Protein AF-A0A9P5ZHJ3-F1 (afdb_monomer)

Foldseek 3Di:
DVVVVLVVVLVVLCVVLVQCVPPVGVVVQDAASSADDDPQAQDPPPPDDVCLVVDPPVCVVSNDGDDDDPPPPPDDPVDDDDCVVPPDPCQRRHDDHHPVVVVVVVVVDDDDPPPPPPPPD

Organism: Pleurotus eryngii (NCBI:txid5323)

Radius of gyration: 19.98 Å; Cα contacts (8 Å, |Δi|>4): 67; chains: 1; bounding box: 56×36×51 Å

Structure (mmCIF, N/CA/C/O backbone):
data_AF-A0A9P5ZHJ3-F1
#
_entry.id   AF-A0A9P5ZHJ3-F1
#
loop_
_atom_site.group_PDB
_atom_site.id
_atom_site.type_symbol
_atom_site.label_atom_id
_atom_site.label_alt_id
_atom_site.label_comp_id
_atom_site.label_asym_id
_atom_site.label_entity_id
_atom_site.label_seq_id
_atom_site.pdbx_PDB_ins_code
_atom_site.Cartn_x
_atom_site.Cartn_y
_atom_site.Cartn_z
_atom_site.occupancy
_atom_site.B_iso_or_equiv
_atom_site.auth_seq_id
_atom_site.auth_comp_id
_atom_site.auth_asym_id
_atom_site.auth_atom_id
_atom_site.pdbx_PDB_model_num
ATOM 1 N N . PHE A 1 1 ? 5.506 14.980 -22.469 1.00 76.56 1 PHE A N 1
ATOM 2 C CA . PHE A 1 1 ? 4.820 15.486 -21.257 1.00 76.56 1 PHE A CA 1
ATOM 3 C C . PHE A 1 1 ? 4.375 14.359 -20.317 1.00 76.56 1 PHE A C 1
ATOM 5 O O . PHE A 1 1 ? 4.885 14.292 -19.207 1.00 76.56 1 PHE A O 1
ATOM 12 N N . MET A 1 2 ? 3.506 13.430 -20.746 1.00 81.62 2 MET A N 1
ATOM 13 C CA . MET A 1 2 ? 2.956 12.379 -19.862 1.00 81.62 2 MET A CA 1
ATOM 14 C C . MET A 1 2 ? 4.004 11.431 -19.252 1.00 81.62 2 MET A C 1
ATOM 16 O O . MET A 1 2 ? 3.923 11.145 -18.060 1.00 81.62 2 MET A O 1
ATOM 20 N N . ARG A 1 3 ? 5.023 11.010 -20.021 1.00 83.31 3 ARG A N 1
ATOM 21 C CA . ARG A 1 3 ? 6.121 10.164 -19.509 1.00 83.31 3 ARG A CA 1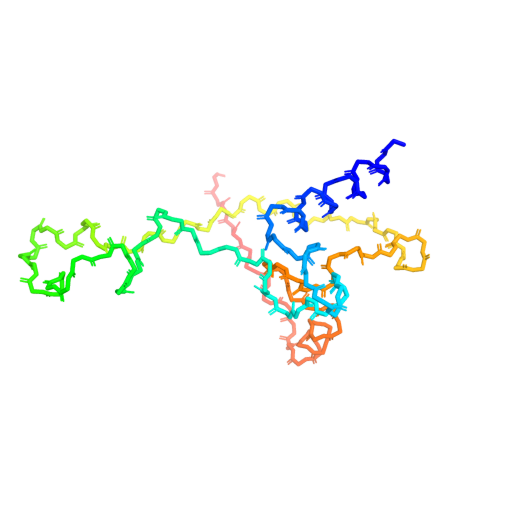
ATOM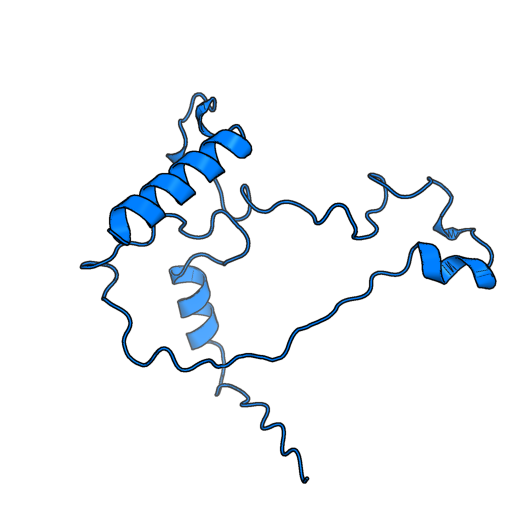 22 C C . ARG A 1 3 ? 6.909 10.845 -18.381 1.00 83.31 3 ARG A C 1
ATOM 24 O O . ARG A 1 3 ? 7.062 10.261 -17.318 1.00 83.31 3 ARG A O 1
ATOM 31 N N . MET A 1 4 ? 7.285 12.114 -18.558 1.00 89.94 4 MET A N 1
ATOM 32 C CA . MET A 1 4 ? 7.971 12.895 -17.515 1.00 89.94 4 MET A CA 1
ATOM 33 C C . MET A 1 4 ? 7.127 13.010 -16.239 1.00 89.94 4 MET A C 1
ATOM 35 O O . MET A 1 4 ? 7.639 12.844 -15.139 1.00 89.94 4 MET A O 1
ATOM 39 N N . MET A 1 5 ? 5.815 13.237 -16.369 1.00 90.12 5 MET A N 1
ATOM 40 C CA . MET A 1 5 ? 4.910 13.274 -15.213 1.00 90.12 5 MET A CA 1
ATOM 41 C C . MET A 1 5 ? 4.830 11.921 -14.494 1.00 90.12 5 MET A C 1
ATOM 43 O O . MET A 1 5 ? 4.715 11.881 -13.269 1.00 90.12 5 MET A O 1
ATOM 47 N N . TRP A 1 6 ? 4.873 10.809 -15.229 1.00 87.31 6 TRP A N 1
ATOM 48 C CA . TRP A 1 6 ? 4.884 9.464 -14.648 1.00 87.31 6 TRP A CA 1
ATOM 49 C C . TRP A 1 6 ? 6.177 9.166 -13.895 1.00 87.31 6 TRP A C 1
ATOM 51 O O . TRP A 1 6 ? 6.110 8.707 -12.752 1.00 87.31 6 TRP A O 1
ATOM 61 N N . GLU A 1 7 ? 7.324 9.469 -14.498 1.00 91.25 7 GLU A N 1
ATOM 62 C CA . GLU A 1 7 ? 8.641 9.347 -13.868 1.00 91.25 7 GLU A CA 1
ATOM 63 C C . GLU A 1 7 ? 8.733 10.229 -12.619 1.00 91.25 7 GLU A C 1
ATOM 65 O O . GLU A 1 7 ? 9.072 9.743 -11.542 1.00 91.25 7 GLU A O 1
ATOM 70 N N . TRP A 1 8 ? 8.308 11.492 -12.708 1.00 93.25 8 TRP A N 1
ATOM 71 C CA . TRP A 1 8 ? 8.278 12.404 -11.565 1.00 93.25 8 TRP A CA 1
ATOM 72 C C . TRP A 1 8 ? 7.389 11.881 -10.430 1.00 93.25 8 TRP A C 1
ATOM 74 O O . TRP A 1 8 ? 7.825 11.814 -9.280 1.00 93.25 8 TRP A O 1
ATOM 84 N N . ARG A 1 9 ? 6.164 11.422 -10.737 1.00 91.56 9 ARG A N 1
ATOM 85 C CA . ARG A 1 9 ? 5.273 10.810 -9.734 1.00 91.56 9 ARG A CA 1
ATOM 86 C C . ARG A 1 9 ? 5.914 9.578 -9.104 1.00 91.56 9 ARG A C 1
ATOM 88 O O . ARG A 1 9 ? 5.729 9.345 -7.911 1.00 91.56 9 ARG A O 1
ATOM 95 N N . HIS A 1 10 ? 6.599 8.752 -9.895 1.00 90.81 10 HIS A N 1
ATOM 96 C CA . HIS A 1 10 ? 7.316 7.567 -9.426 1.00 90.81 10 HIS A CA 1
ATOM 97 C C . HIS A 1 10 ? 8.429 7.923 -8.436 1.00 90.81 10 HIS A C 1
ATOM 99 O O . HIS A 1 10 ? 8.416 7.402 -7.320 1.00 90.81 10 HIS A O 1
ATOM 105 N N . LEU A 1 11 ? 9.299 8.869 -8.793 1.00 92.62 11 LEU A N 1
ATOM 106 C CA . LEU A 1 11 ? 10.368 9.361 -7.922 1.00 92.62 11 LEU A CA 1
ATOM 107 C C . LEU A 1 11 ? 9.820 9.976 -6.631 1.00 92.62 11 LEU A C 1
ATOM 109 O O . LEU A 1 11 ? 10.300 9.662 -5.544 1.00 92.62 11 LEU A O 1
ATOM 113 N N . HIS A 1 12 ? 8.766 10.791 -6.726 1.00 92.81 12 HIS A N 1
ATOM 114 C CA . HIS A 1 12 ? 8.105 11.357 -5.549 1.00 92.81 12 HIS A CA 1
ATOM 115 C C . HIS A 1 12 ? 7.576 10.281 -4.608 1.00 92.81 12 HIS A C 1
ATOM 117 O O . HIS A 1 12 ? 7.700 10.401 -3.394 1.00 92.81 12 HIS A O 1
ATOM 123 N N . PHE A 1 13 ? 7.014 9.211 -5.157 1.00 89.94 13 PHE A N 1
ATOM 124 C CA . PHE A 1 13 ? 6.484 8.134 -4.342 1.00 89.94 13 PHE A CA 1
ATOM 125 C C . PHE A 1 13 ? 7.589 7.356 -3.623 1.00 89.94 13 PHE A C 1
ATOM 127 O O . PHE A 1 13 ? 7.465 7.092 -2.430 1.00 89.94 13 PHE A O 1
ATOM 134 N N . LEU A 1 14 ? 8.692 7.057 -4.319 1.00 92.38 14 LEU A N 1
ATOM 135 C CA . LEU A 1 14 ? 9.878 6.452 -3.708 1.00 92.38 14 LEU A CA 1
ATOM 136 C C . LEU A 1 14 ? 10.442 7.331 -2.590 1.00 92.38 14 LEU A C 1
ATOM 138 O O . LEU A 1 14 ? 10.695 6.833 -1.493 1.00 92.38 14 LEU A O 1
ATOM 142 N N . LYS A 1 15 ? 10.540 8.644 -2.824 1.00 92.81 15 LYS A N 1
ATOM 143 C CA . LYS A 1 15 ? 10.960 9.616 -1.810 1.00 92.81 15 LYS A CA 1
ATOM 144 C C . 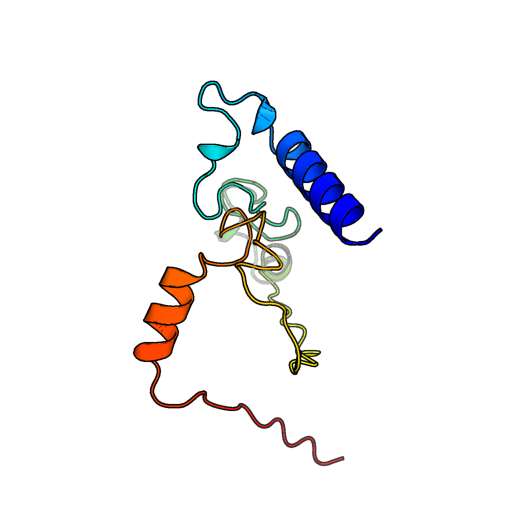LYS A 1 15 ? 10.040 9.603 -0.584 1.00 92.81 15 LYS A C 1
ATOM 146 O O . LYS A 1 15 ? 10.533 9.476 0.530 1.00 92.81 15 LYS A O 1
ATOM 151 N N . CYS A 1 16 ? 8.722 9.698 -0.772 1.00 91.31 16 CYS A N 1
ATOM 152 C CA . CYS A 1 16 ? 7.753 9.705 0.332 1.00 91.31 16 CYS A CA 1
ATOM 153 C C . CYS A 1 16 ? 7.756 8.400 1.139 1.00 91.31 16 CYS A C 1
ATOM 155 O O . CYS A 1 16 ? 7.524 8.427 2.340 1.00 91.31 16 CYS A O 1
ATOM 157 N N . SER A 1 17 ? 8.037 7.269 0.493 1.00 90.06 17 SER A N 1
ATOM 158 C CA . SER A 1 17 ? 8.150 5.963 1.155 1.00 90.06 17 SER A CA 1
ATOM 159 C C . SER A 1 17 ? 9.505 5.689 1.820 1.00 90.06 17 SER A C 1
ATOM 161 O O . SER A 1 17 ? 9.695 4.614 2.378 1.00 90.06 17 SER A O 1
ATOM 163 N N . GLY A 1 18 ? 10.473 6.607 1.71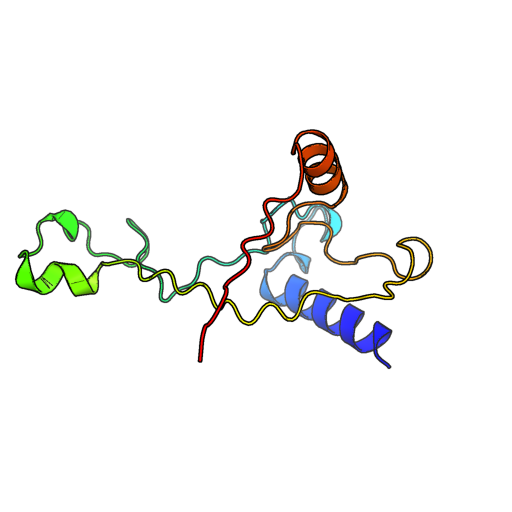4 1.00 91.38 18 GLY A N 1
ATOM 164 C CA . GLY A 1 18 ? 11.829 6.420 2.241 1.00 91.38 18 GLY A CA 1
ATOM 165 C C . GLY A 1 18 ? 12.700 5.428 1.459 1.00 91.38 18 GLY A C 1
ATOM 166 O O . GLY A 1 18 ? 13.855 5.226 1.818 1.00 91.38 18 GLY A O 1
ATOM 167 N N . ARG A 1 19 ? 12.208 4.853 0.354 1.00 91.44 19 ARG A N 1
ATOM 168 C CA . ARG A 1 19 ? 12.924 3.823 -0.425 1.00 91.44 19 ARG A CA 1
ATOM 169 C C . ARG A 1 19 ? 14.174 4.304 -1.138 1.00 91.44 19 ARG A C 1
ATOM 171 O O . ARG A 1 19 ? 15.001 3.497 -1.532 1.00 91.44 19 ARG A O 1
ATOM 178 N N . MET A 1 20 ? 14.330 5.613 -1.296 1.00 88.00 20 MET A N 1
ATOM 179 C CA . MET A 1 20 ? 15.546 6.179 -1.876 1.00 88.00 20 MET A CA 1
ATOM 180 C C . MET A 1 20 ? 16.749 6.118 -0.919 1.00 88.00 20 MET A C 1
ATOM 182 O O . MET A 1 20 ? 17.874 6.277 -1.374 1.00 88.00 20 MET A O 1
ATOM 186 N N . ASN A 1 21 ? 16.510 5.864 0.374 1.00 90.62 21 ASN A N 1
ATOM 187 C CA . ASN A 1 21 ? 17.545 5.717 1.401 1.00 90.62 21 ASN A CA 1
ATOM 188 C C . ASN A 1 21 ? 17.866 4.245 1.717 1.00 90.62 21 ASN A C 1
ATOM 190 O O . ASN A 1 21 ? 18.648 3.978 2.626 1.00 90.62 21 ASN A O 1
ATOM 194 N N . ASP A 1 22 ? 17.232 3.299 1.022 1.00 90.56 22 ASP A N 1
ATOM 195 C CA . ASP A 1 22 ? 17.527 1.875 1.167 1.00 90.56 22 ASP A CA 1
ATOM 196 C C . ASP A 1 22 ? 18.951 1.599 0.639 1.00 90.56 22 ASP A C 1
ATOM 198 O O . ASP A 1 22 ? 19.235 1.977 -0.503 1.00 90.56 22 ASP A O 1
ATOM 202 N N . PRO A 1 23 ? 19.854 0.976 1.425 1.00 93.06 23 PRO A N 1
ATOM 203 C CA . PRO A 1 23 ? 21.202 0.622 0.970 1.00 93.06 23 PRO A CA 1
ATOM 204 C C . PRO A 1 23 ? 21.220 -0.254 -0.290 1.00 93.06 23 PRO A C 1
ATOM 206 O O . PRO A 1 23 ? 22.120 -0.112 -1.115 1.00 93.06 23 PRO A O 1
ATOM 209 N N . GLU A 1 24 ? 20.203 -1.101 -0.476 1.00 92.62 24 GLU A N 1
ATOM 210 C CA . GLU A 1 24 ? 20.036 -1.958 -1.660 1.00 92.62 24 GLU A CA 1
ATOM 211 C C . GLU A 1 24 ? 19.399 -1.203 -2.848 1.00 92.62 24 GLU A C 1
ATOM 213 O O . GLU A 1 24 ? 19.199 -1.743 -3.942 1.00 92.62 24 GLU A O 1
ATOM 218 N N . GLY A 1 25 ? 19.081 0.077 -2.645 1.00 90.44 25 GLY A N 1
ATOM 219 C CA . GLY A 1 25 ? 18.490 0.975 -3.623 1.00 90.44 25 GLY A CA 1
ATOM 220 C C . GLY A 1 25 ? 16.992 0.743 -3.851 1.00 90.44 25 GLY A C 1
ATOM 221 O O . GLY A 1 25 ? 16.409 -0.245 -3.419 1.00 90.44 25 GLY A O 1
ATOM 222 N N . PRO A 1 26 ? 16.321 1.627 -4.610 1.00 88.00 26 PRO A N 1
ATOM 223 C CA . PRO A 1 26 ? 14.871 1.557 -4.808 1.00 88.00 26 PRO A CA 1
ATOM 224 C C . PRO A 1 26 ? 14.407 0.291 -5.548 1.00 88.00 26 PRO A C 1
ATOM 226 O O . PRO A 1 26 ? 13.229 -0.059 -5.480 1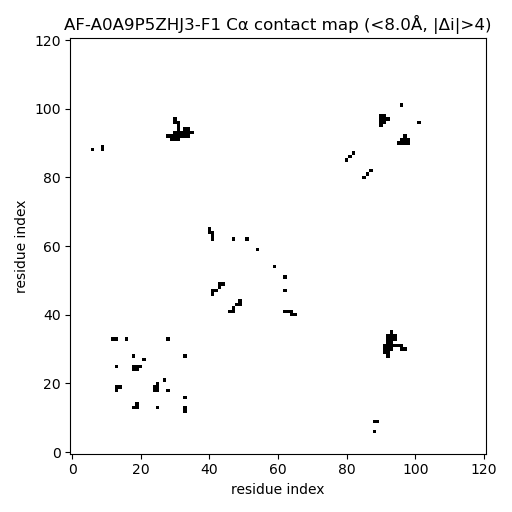.00 88.00 26 PRO A O 1
ATOM 229 N N . ALA A 1 27 ? 15.308 -0.399 -6.254 1.00 88.00 27 ALA A N 1
ATOM 230 C CA . ALA A 1 27 ? 15.011 -1.644 -6.959 1.00 88.00 27 ALA A CA 1
ATOM 231 C C . ALA A 1 27 ? 14.757 -2.833 -6.013 1.00 88.00 27 ALA A C 1
ATOM 233 O O . ALA A 1 27 ? 14.095 -3.784 -6.433 1.00 88.00 27 ALA A O 1
ATOM 234 N N . SER A 1 28 ? 15.218 -2.760 -4.757 1.00 91.00 28 SER A N 1
ATOM 235 C CA . SER A 1 28 ? 14.944 -3.758 -3.712 1.00 91.00 28 SER A CA 1
ATOM 236 C C . SER A 1 28 ? 13.466 -3.802 -3.308 1.00 91.00 28 SER A C 1
ATOM 238 O O . SER A 1 28 ? 13.011 -4.790 -2.735 1.00 91.00 28 SER A O 1
ATOM 240 N N . THR A 1 29 ? 12.703 -2.749 -3.633 1.00 91.19 29 THR A N 1
ATOM 241 C CA . THR A 1 29 ? 11.297 -2.601 -3.253 1.00 91.19 29 THR A CA 1
ATOM 242 C C . THR A 1 29 ? 10.471 -3.818 -3.679 1.00 91.19 29 THR A C 1
ATOM 244 O O . THR A 1 29 ? 10.269 -4.106 -4.869 1.00 91.19 29 THR A O 1
ATOM 247 N N . GLY A 1 30 ? 9.957 -4.519 -2.675 1.00 89.81 30 GLY A N 1
ATOM 248 C CA . GLY A 1 30 ? 9.156 -5.721 -2.808 1.00 89.81 30 GLY A CA 1
ATOM 249 C C . GLY A 1 30 ? 7.720 -5.469 -3.264 1.00 89.81 30 GLY A C 1
ATOM 250 O O . GLY A 1 30 ? 7.292 -4.361 -3.602 1.00 89.81 30 GLY A O 1
ATOM 251 N N . GLN A 1 31 ? 6.943 -6.551 -3.314 1.00 90.88 31 GLN A N 1
ATOM 252 C CA . GLN A 1 31 ? 5.534 -6.478 -3.690 1.00 90.88 31 GLN A CA 1
ATOM 253 C C . GLN A 1 31 ? 4.710 -5.865 -2.549 1.00 90.88 31 GLN A C 1
ATOM 255 O O . GLN A 1 31 ? 4.774 -6.349 -1.426 1.00 90.88 31 GLN A O 1
ATOM 260 N N . GLY A 1 32 ? 3.910 -4.838 -2.845 1.00 90.38 32 GLY A N 1
ATOM 261 C CA . GLY A 1 32 ? 3.038 -4.177 -1.863 1.00 90.38 32 GLY A CA 1
ATOM 262 C C . GLY A 1 32 ? 3.759 -3.305 -0.828 1.00 90.38 32 GLY A C 1
ATOM 263 O O . GLY A 1 32 ? 3.109 -2.672 -0.006 1.00 90.38 32 GLY A O 1
ATOM 264 N N . GLU A 1 33 ? 5.084 -3.210 -0.879 1.00 91.00 33 GLU A N 1
ATOM 265 C CA . GLU A 1 33 ? 5.901 -2.460 0.081 1.00 91.00 33 GLU A CA 1
ATOM 266 C C . GLU A 1 33 ? 5.730 -0.936 0.019 1.00 91.00 33 GLU A C 1
ATOM 268 O O . GLU A 1 33 ? 6.084 -0.213 0.947 1.00 91.00 33 GLU A O 1
ATOM 273 N N . LEU A 1 34 ? 5.176 -0.455 -1.088 1.00 91.06 34 LEU A N 1
ATOM 274 C CA . LEU A 1 34 ? 4.778 0.924 -1.335 1.00 91.06 34 LEU A CA 1
ATOM 275 C C . LEU A 1 34 ? 3.274 1.140 -1.110 1.00 91.06 34 LEU A C 1
ATOM 277 O O . LEU A 1 34 ? 2.760 2.219 -1.403 1.00 91.06 34 LEU A O 1
ATOM 281 N N . ALA A 1 35 ? 2.523 0.132 -0.666 1.00 90.81 35 ALA A N 1
ATOM 282 C CA . ALA A 1 35 ? 1.129 0.313 -0.281 1.00 90.81 35 ALA A CA 1
ATOM 283 C C . ALA A 1 35 ? 1.076 0.856 1.151 1.00 90.81 35 ALA A C 1
ATOM 285 O O . ALA A 1 35 ? 1.644 0.265 2.067 1.00 90.81 35 ALA A O 1
ATOM 286 N N . PHE A 1 36 ? 0.387 1.979 1.352 1.00 86.25 36 PHE A N 1
ATOM 287 C CA . PHE A 1 36 ? 0.123 2.469 2.699 1.00 86.25 36 PHE A CA 1
ATOM 288 C C . PHE A 1 36 ? -1.197 1.885 3.196 1.00 86.25 36 PHE A C 1
ATOM 290 O O . PHE A 1 36 ? -2.161 1.735 2.442 1.00 86.25 36 PHE A O 1
ATOM 297 N N . LYS A 1 37 ? -1.255 1.562 4.487 1.00 87.12 37 LYS A N 1
ATOM 298 C CA . LYS A 1 37 ? -2.529 1.263 5.138 1.00 87.12 37 LYS A CA 1
ATOM 299 C C . LYS A 1 37 ? -3.307 2.567 5.267 1.00 87.12 37 LYS A C 1
ATOM 301 O O . LYS A 1 37 ? -2.757 3.564 5.725 1.00 87.12 37 LYS A O 1
ATOM 306 N N . CYS A 1 38 ? -4.567 2.572 4.843 1.00 88.12 38 CYS A N 1
ATOM 307 C CA . CYS A 1 38 ? -5.411 3.757 4.955 1.00 88.12 38 CYS A CA 1
ATOM 308 C C . CYS A 1 38 ? -5.507 4.185 6.432 1.00 88.12 38 CYS A C 1
ATOM 310 O O . CYS A 1 38 ? -5.975 3.379 7.236 1.00 88.12 38 CYS A O 1
ATOM 312 N N . PRO A 1 39 ? -5.100 5.412 6.804 1.00 88.44 39 PRO A N 1
ATOM 313 C CA . PRO A 1 39 ? -5.090 5.845 8.204 1.00 88.44 39 PRO A CA 1
ATOM 314 C C . PRO A 1 39 ? -6.499 6.002 8.792 1.00 88.44 39 PRO A C 1
ATOM 316 O O . PRO A 1 39 ? -6.662 5.943 10.005 1.00 88.44 39 PRO A O 1
ATOM 319 N N . ALA A 1 40 ? -7.509 6.183 7.935 1.00 88.12 40 ALA A N 1
ATOM 320 C CA . ALA A 1 40 ? -8.909 6.274 8.336 1.00 88.12 40 ALA A CA 1
ATOM 321 C C . ALA A 1 40 ? -9.557 4.900 8.575 1.00 88.12 40 ALA A C 1
ATOM 323 O O . ALA A 1 40 ? -10.608 4.826 9.203 1.00 88.12 40 ALA A O 1
ATOM 324 N N . CYS A 1 41 ? -8.966 3.814 8.067 1.00 91.12 41 CYS A N 1
ATOM 325 C CA . CYS A 1 41 ? -9.481 2.478 8.340 1.00 91.12 41 CYS A CA 1
ATOM 326 C C . CYS A 1 41 ? -9.154 2.073 9.788 1.00 91.12 41 CYS A C 1
ATOM 328 O O . CYS A 1 41 ? -8.066 2.397 10.271 1.00 91.12 41 CYS A O 1
ATOM 330 N N . PRO A 1 42 ? -10.053 1.349 10.475 1.00 93.12 42 PRO A N 1
ATOM 331 C CA . PRO A 1 42 ? -9.759 0.776 11.781 1.00 93.12 42 PRO A CA 1
ATOM 332 C C . PRO A 1 42 ? -8.701 -0.327 11.641 1.00 93.12 42 PRO A C 1
ATOM 334 O O . PRO A 1 42 ? -8.870 -1.278 10.876 1.00 93.12 42 PRO A O 1
ATOM 337 N N . HIS A 1 43 ? -7.603 -0.189 12.379 1.00 92.62 43 HIS A N 1
ATOM 338 C CA . HIS A 1 43 ? -6.491 -1.132 12.438 1.00 92.62 43 HIS A CA 1
ATOM 339 C C . HIS A 1 43 ? -6.238 -1.517 13.900 1.00 92.62 43 HIS A C 1
ATOM 341 O O . HIS A 1 43 ? -5.739 -0.684 14.671 1.00 92.62 43 HIS A O 1
ATOM 347 N N . PRO A 1 44 ? -6.524 -2.774 14.283 1.00 92.81 44 PRO A N 1
ATOM 348 C CA . PRO A 1 44 ? -6.128 -3.303 15.585 1.00 92.81 44 PRO A CA 1
ATOM 349 C C . PRO A 1 44 ? -4.634 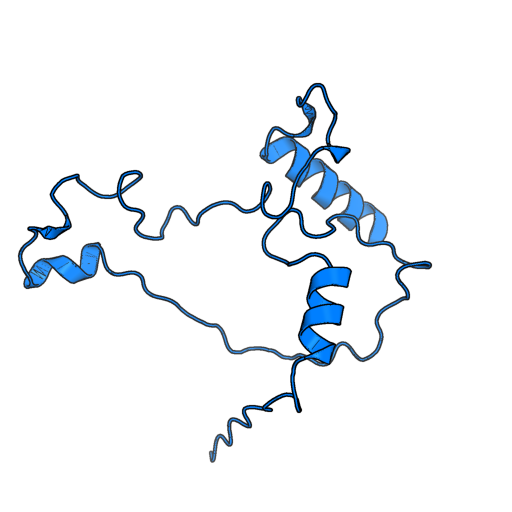-3.076 15.837 1.00 92.81 44 PRO A C 1
ATOM 351 O O . PRO A 1 44 ? -3.834 -3.147 14.899 1.00 92.81 44 PRO A O 1
ATOM 354 N N . GLU A 1 45 ? -4.269 -2.770 17.082 1.00 92.44 45 GLU A N 1
ATOM 355 C CA . GLU A 1 45 ? -2.892 -2.487 17.526 1.00 92.44 45 GLU A CA 1
ATOM 356 C C . GLU A 1 45 ? -2.207 -1.250 16.907 1.00 92.44 45 GLU A C 1
ATOM 358 O O . GLU A 1 45 ? -1.058 -0.962 17.236 1.00 92.44 45 GLU A O 1
ATOM 363 N N . ILE A 1 46 ? -2.868 -0.503 16.012 1.00 92.69 46 ILE A N 1
ATOM 364 C CA . ILE A 1 46 ? -2.286 0.695 15.379 1.00 92.69 46 ILE A CA 1
ATOM 365 C C . ILE A 1 46 ? -3.043 1.956 15.790 1.00 92.69 46 ILE A C 1
ATOM 367 O O . ILE A 1 46 ? -2.439 2.898 16.297 1.00 92.69 46 I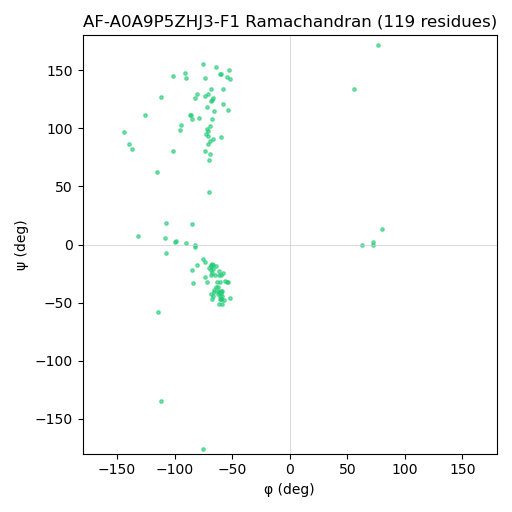LE A O 1
ATOM 371 N N . ASN A 1 47 ? -4.351 2.009 15.526 1.00 93.50 47 ASN A N 1
ATOM 372 C CA . ASN A 1 47 ? -5.174 3.201 15.766 1.00 93.50 47 ASN A CA 1
ATOM 373 C C . ASN A 1 47 ? -6.478 2.900 16.522 1.00 93.50 47 ASN A C 1
ATOM 375 O O . ASN A 1 47 ? -7.310 3.793 16.673 1.00 93.50 47 ASN A O 1
ATOM 379 N N . LEU A 1 48 ? -6.650 1.667 17.004 1.00 93.94 48 LEU A N 1
ATOM 380 C CA . LEU A 1 48 ? -7.751 1.271 17.877 1.00 93.94 48 LEU A CA 1
ATOM 381 C C . LEU A 1 48 ? -7.283 1.184 19.342 1.00 93.94 48 LEU A C 1
ATOM 383 O O . LEU A 1 48 ? -6.150 0.764 19.584 1.00 93.94 48 LEU A O 1
ATOM 387 N N . PRO A 1 49 ? -8.133 1.545 20.324 1.00 93.75 49 PRO A N 1
ATOM 388 C CA . PRO A 1 49 ? -7.865 1.284 21.741 1.00 93.75 49 PRO A CA 1
ATOM 389 C C . PRO A 1 49 ? -7.700 -0.222 22.023 1.00 93.75 49 PRO A C 1
ATOM 391 O O . PRO A 1 49 ? -8.415 -1.000 21.402 1.00 93.75 49 PRO A O 1
ATOM 394 N N . PRO A 1 50 ? -6.853 -0.668 22.970 1.00 94.25 50 PRO A N 1
ATOM 395 C CA . PRO A 1 50 ? -6.635 -2.099 23.248 1.00 94.25 50 PRO A CA 1
ATOM 396 C C . PRO A 1 50 ? -7.893 -2.896 23.633 1.00 94.25 50 PRO A C 1
ATOM 398 O O . PRO A 1 50 ? -7.950 -4.110 23.469 1.00 94.25 50 PRO A O 1
ATOM 401 N N . ASP A 1 51 ? -8.911 -2.226 24.164 1.00 93.12 51 ASP A N 1
ATOM 402 C CA . ASP A 1 51 ? -10.180 -2.797 24.610 1.00 93.12 51 ASP A CA 1
ATOM 403 C C . ASP A 1 51 ? -11.352 -2.466 23.674 1.00 93.12 51 ASP A C 1
ATOM 405 O O . ASP A 1 51 ? -12.511 -2.619 24.065 1.00 93.12 51 ASP A O 1
ATOM 409 N N . TRP A 1 52 ? -11.071 -2.064 22.428 1.00 93.19 52 TRP A N 1
ATOM 410 C CA . TRP A 1 52 ? -12.090 -1.716 21.431 1.00 93.19 52 TRP A CA 1
ATOM 411 C C . TRP A 1 52 ? -13.143 -2.822 21.229 1.00 93.19 52 TRP A C 1
ATOM 413 O O . TRP A 1 52 ? -14.316 -2.525 21.013 1.00 93.19 52 TRP A O 1
ATOM 423 N N . GLU A 1 53 ? -12.755 -4.094 21.375 1.00 92.31 53 GLU A N 1
ATOM 424 C CA . GLU A 1 53 ? -13.653 -5.255 21.267 1.00 92.31 53 GLU A CA 1
ATOM 425 C C . GLU A 1 53 ? -14.685 -5.337 22.401 1.00 92.31 53 GLU A C 1
ATOM 427 O O . GLU A 1 53 ? -15.747 -5.937 22.237 1.00 92.31 53 GLU A O 1
ATOM 432 N N . LYS A 1 54 ? -14.391 -4.733 23.559 1.00 94.31 54 LYS A N 1
ATOM 433 C CA . LYS A 1 54 ? -15.276 -4.708 24.735 1.00 94.31 54 LYS A CA 1
ATOM 434 C C . LYS A 1 54 ? -16.211 -3.500 24.738 1.00 94.31 54 LYS A C 1
ATOM 436 O O . LYS A 1 54 ? -16.975 -3.325 25.689 1.00 94.31 54 LYS A O 1
ATOM 441 N N . ALA A 1 55 ? -16.140 -2.651 23.714 1.00 91.75 55 ALA A N 1
ATOM 442 C CA . ALA A 1 55 ? -16.965 -1.462 23.632 1.00 91.75 55 ALA A CA 1
ATOM 443 C C . ALA A 1 55 ? -18.465 -1.817 23.625 1.00 91.75 55 ALA A C 1
ATOM 445 O O . ALA A 1 55 ? -18.865 -2.839 23.058 1.00 91.75 55 ALA A O 1
ATOM 446 N N . PRO A 1 56 ? -19.328 -0.968 24.213 1.00 95.00 56 PRO A N 1
ATOM 447 C CA . PRO A 1 56 ? -20.769 -1.160 24.146 1.00 95.00 56 PRO A CA 1
ATOM 448 C C . PRO A 1 56 ? -21.248 -1.285 22.697 1.00 95.00 56 PRO A C 1
ATOM 450 O O . PRO A 1 56 ? -20.782 -0.561 21.817 1.00 95.00 56 PRO A O 1
ATOM 453 N N . LEU A 1 57 ? -22.252 -2.133 22.460 1.00 92.00 57 LEU A N 1
ATOM 454 C CA . LEU A 1 57 ? -22.784 -2.402 21.116 1.00 92.00 57 LEU A CA 1
ATOM 455 C C . LEU A 1 57 ? -23.210 -1.118 20.372 1.00 92.00 57 LEU A C 1
ATOM 457 O O . LEU A 1 57 ? -23.070 -1.008 19.159 1.00 92.00 57 LEU A O 1
ATOM 461 N N . GLN A 1 58 ? -23.676 -0.117 21.123 1.00 93.81 58 GLN A N 1
ATOM 462 C CA . GLN A 1 58 ? -24.095 1.199 20.627 1.00 93.81 58 GLN A CA 1
ATOM 463 C C . GLN A 1 58 ? -22.938 2.063 20.096 1.00 93.81 58 GLN A C 1
ATOM 465 O O . GLN A 1 58 ? -23.183 3.020 19.368 1.00 93.81 58 GLN A O 1
ATOM 470 N N . MET A 1 59 ? -21.692 1.751 20.459 1.00 91.44 59 MET A N 1
ATOM 471 C CA . MET A 1 59 ? -20.482 2.473 20.044 1.00 91.44 59 MET A CA 1
ATOM 472 C C . MET A 1 59 ? -19.644 1.695 19.024 1.00 91.44 59 MET A C 1
ATOM 474 O O . MET A 1 59 ? -18.708 2.249 18.458 1.00 91.44 59 MET A O 1
ATOM 478 N N . PHE A 1 60 ? -19.994 0.438 18.735 1.00 90.94 60 PHE A N 1
ATOM 479 C CA . PHE A 1 60 ? -19.211 -0.440 17.858 1.00 90.94 60 PHE A CA 1
ATOM 480 C C . PHE A 1 60 ? -19.069 0.093 16.418 1.00 90.94 60 PHE A C 1
ATOM 482 O O . PHE A 1 60 ? -18.103 -0.209 15.716 1.00 90.94 60 PHE A O 1
ATOM 489 N N . TRP A 1 61 ? -19.994 0.957 15.986 1.00 90.00 61 TRP A N 1
ATOM 490 C CA . TRP A 1 61 ? -19.928 1.648 14.696 1.00 90.00 61 TRP A CA 1
ATOM 491 C C . TRP A 1 61 ? -18.671 2.523 14.541 1.00 90.00 61 TRP A C 1
ATOM 493 O O . TRP A 1 61 ? -18.207 2.700 13.417 1.00 90.00 61 TRP A O 1
ATOM 503 N N . LEU A 1 62 ? -18.079 3.011 15.642 1.00 88.88 62 LEU A N 1
ATOM 504 C CA . LEU A 1 62 ? -16.833 3.791 15.634 1.00 88.88 62 LEU A CA 1
ATOM 505 C C . LEU A 1 62 ? -15.623 2.977 15.154 1.00 88.88 62 LEU A C 1
ATOM 507 O O . LEU A 1 62 ? -14.669 3.546 14.630 1.00 88.88 62 LEU A O 1
ATOM 511 N N . TYR A 1 63 ? -15.663 1.653 15.323 1.00 91.50 63 TYR A N 1
ATOM 512 C CA . TYR A 1 63 ? -14.570 0.736 14.980 1.00 91.50 63 TYR A CA 1
ATOM 513 C C . TYR A 1 63 ? -14.886 -0.126 13.753 1.00 91.50 63 TYR A C 1
ATOM 515 O O . TYR A 1 63 ? -14.128 -1.027 13.399 1.00 91.50 63 TYR A O 1
ATOM 523 N N . THR A 1 64 ? -16.014 0.134 13.093 1.00 89.56 64 THR A N 1
ATOM 524 C CA . THR A 1 64 ? -16.470 -0.654 11.949 1.00 89.56 64 THR A CA 1
ATOM 525 C C . THR A 1 64 ? -15.744 -0.234 10.671 1.00 89.56 64 THR A C 1
ATOM 527 O O . THR A 1 64 ? -15.693 0.945 10.319 1.00 89.56 64 THR A O 1
ATOM 530 N N . LEU A 1 65 ? -15.197 -1.209 9.937 1.00 90.06 65 LEU A N 1
ATOM 531 C CA . LEU A 1 65 ? -14.597 -0.972 8.626 1.00 90.06 65 LEU A CA 1
ATOM 532 C C . LEU A 1 65 ? -15.692 -0.856 7.560 1.00 90.06 65 LEU A C 1
ATOM 534 O O . LEU A 1 65 ? -16.292 -1.852 7.157 1.00 90.06 65 LEU A O 1
ATOM 538 N N . PHE A 1 66 ? -15.900 0.353 7.047 1.00 85.50 66 PHE A N 1
ATOM 539 C CA . PHE A 1 66 ? -16.755 0.577 5.886 1.00 85.50 66 PHE A CA 1
ATOM 540 C C . PHE A 1 66 ? -15.950 0.396 4.597 1.00 85.50 66 PHE A C 1
ATOM 542 O O . PHE A 1 66 ? -15.069 1.196 4.279 1.00 85.50 66 PHE A O 1
ATOM 549 N N . ILE A 1 67 ? -16.256 -0.661 3.842 1.00 84.25 67 ILE A N 1
ATOM 550 C CA . ILE A 1 67 ? -15.647 -0.914 2.533 1.00 84.25 67 ILE A CA 1
ATOM 551 C C . ILE A 1 67 ? -16.572 -0.346 1.457 1.00 84.25 67 ILE A C 1
ATOM 553 O O . ILE A 1 67 ? -17.557 -0.970 1.067 1.00 84.25 67 ILE A O 1
ATOM 557 N N . GLY A 1 68 ? -16.247 0.851 0.976 1.00 81.50 68 GLY A N 1
ATOM 558 C CA . GLY A 1 68 ? -16.869 1.422 -0.214 1.00 81.50 68 GLY A CA 1
ATOM 559 C C . GLY A 1 68 ? -16.147 0.938 -1.466 1.00 81.50 68 GLY A C 1
ATOM 560 O O . GLY A 1 68 ? -15.001 1.318 -1.698 1.00 81.50 68 GLY A O 1
ATOM 561 N N . ILE A 1 69 ? -16.805 0.112 -2.278 1.00 77.19 69 ILE A N 1
ATOM 562 C CA . ILE A 1 69 ? -16.323 -0.214 -3.623 1.00 77.19 69 ILE A CA 1
ATOM 563 C C . ILE A 1 69 ? -17.021 0.743 -4.582 1.00 77.19 69 ILE A C 1
ATOM 565 O O . ILE A 1 69 ? -18.200 0.572 -4.881 1.00 77.19 69 ILE A O 1
ATOM 569 N N . ASP A 1 70 ? -16.302 1.766 -5.043 1.00 72.38 70 ASP A N 1
ATOM 570 C CA . ASP A 1 70 ? -16.799 2.607 -6.128 1.00 72.38 70 ASP A CA 1
ATOM 571 C C . ASP A 1 70 ? -16.846 1.769 -7.413 1.00 72.38 70 ASP A C 1
ATOM 573 O O . ASP A 1 70 ? -15.816 1.398 -7.977 1.00 72.38 70 ASP A O 1
ATOM 577 N N . ALA A 1 71 ? -18.061 1.430 -7.842 1.00 60.88 71 ALA A N 1
ATOM 578 C CA . ALA A 1 71 ? -18.316 0.657 -9.048 1.00 60.88 71 ALA A CA 1
ATOM 579 C C . ALA A 1 71 ? -18.374 1.526 -10.316 1.00 60.88 71 ALA A C 1
ATOM 581 O O . ALA A 1 71 ? -18.835 1.048 -11.354 1.00 60.88 71 ALA A O 1
ATOM 582 N N . ASN A 1 72 ? -17.863 2.765 -10.291 1.00 63.91 72 ASN A N 1
ATOM 583 C CA . ASN A 1 72 ? -17.616 3.578 -11.489 1.00 63.91 72 ASN A CA 1
ATOM 584 C C . ASN A 1 72 ? -16.451 3.035 -12.345 1.00 63.91 72 ASN A C 1
ATOM 586 O O . ASN A 1 72 ? -15.589 3.770 -12.836 1.00 63.91 72 ASN A O 1
ATOM 590 N N . PHE A 1 73 ? -16.420 1.723 -12.570 1.00 57.88 73 PHE A N 1
ATOM 591 C CA . PHE A 1 73 ? -15.512 1.076 -13.499 1.00 57.88 73 PHE A CA 1
ATOM 592 C C . PHE A 1 73 ? -15.962 1.368 -14.936 1.00 57.88 73 PHE A C 1
ATOM 594 O O . PHE A 1 73 ? -16.551 0.522 -15.608 1.00 57.88 73 PHE A O 1
ATOM 601 N N . GLN A 1 74 ? -15.626 2.544 -15.467 1.00 53.31 74 GLN A N 1
ATOM 602 C CA . GLN A 1 74 ? -15.523 2.708 -16.920 1.00 53.31 74 GLN A CA 1
ATOM 603 C C . GLN A 1 74 ? -14.285 1.945 -17.419 1.00 53.31 74 GLN A C 1
ATOM 605 O O . GLN A 1 74 ? -13.251 2.522 -17.753 1.00 53.31 74 GLN A O 1
ATOM 610 N N . LEU A 1 75 ? -14.360 0.614 -17.441 1.00 53.06 75 LEU A N 1
ATOM 611 C CA . LEU A 1 75 ? -13.262 -0.250 -17.868 1.00 53.06 75 LEU A CA 1
ATOM 612 C C . LEU A 1 75 ? -13.485 -0.754 -19.294 1.00 53.06 75 LEU A C 1
ATOM 614 O O . LEU A 1 75 ? -13.854 -1.898 -19.535 1.00 53.06 75 LEU A O 1
ATOM 618 N N . LYS A 1 76 ? -13.164 0.109 -20.260 1.00 47.59 76 LYS A N 1
ATOM 619 C CA . LYS A 1 76 ? -12.523 -0.330 -21.507 1.00 47.59 76 LYS A CA 1
ATOM 620 C C . LYS A 1 76 ? -11.445 0.675 -21.906 1.00 47.59 76 LYS A C 1
ATOM 622 O O . LYS A 1 76 ? -11.677 1.556 -22.728 1.00 47.59 76 LYS A O 1
ATOM 627 N N . ARG A 1 77 ? -10.230 0.501 -21.375 1.00 53.25 77 ARG A N 1
ATOM 628 C CA . ARG A 1 77 ? -9.028 0.991 -22.065 1.00 53.25 77 ARG A CA 1
ATOM 629 C C . ARG A 1 77 ? -8.819 0.101 -23.287 1.00 53.25 77 ARG A C 1
ATOM 631 O O . ARG A 1 77 ? -8.267 -0.985 -23.164 1.00 53.25 77 ARG A O 1
ATOM 638 N N . LYS A 1 78 ? -9.351 0.523 -24.435 1.00 53.28 78 LYS A N 1
ATOM 639 C CA . LYS A 1 78 ? -9.276 -0.246 -25.687 1.00 53.28 78 LYS A CA 1
ATOM 640 C C . LYS A 1 78 ? -7.901 -0.195 -26.358 1.00 53.28 78 LYS A C 1
ATOM 642 O O . LYS A 1 78 ? -7.671 -0.999 -27.247 1.00 53.28 78 LYS A O 1
ATOM 647 N N . ASP A 1 79 ? -7.013 0.699 -25.928 1.00 57.66 79 ASP A N 1
ATOM 648 C CA . ASP A 1 79 ? -5.699 0.858 -26.545 1.00 57.66 79 ASP A CA 1
ATOM 649 C C . ASP A 1 79 ? -4.647 1.185 -25.475 1.00 57.66 79 ASP A C 1
ATOM 651 O O . ASP A 1 79 ? -4.549 2.311 -24.980 1.00 57.66 79 ASP A O 1
ATOM 655 N N . VAL A 1 80 ? -3.938 0.156 -25.010 1.00 65.06 80 VAL A N 1
ATOM 656 C CA . VAL A 1 80 ? -2.812 0.294 -24.080 1.00 65.06 80 VAL A CA 1
ATOM 657 C C . VAL A 1 80 ? -1.560 -0.097 -24.847 1.00 65.06 80 VAL A C 1
ATOM 659 O O . VAL A 1 80 ? -1.503 -1.176 -25.430 1.00 65.06 80 VAL A O 1
ATOM 662 N N . SER A 1 81 ? -0.568 0.791 -24.830 1.00 71.25 81 SER A N 1
ATOM 663 C CA . SER A 1 81 ? 0.756 0.546 -25.400 1.00 71.25 81 SER A CA 1
ATOM 664 C C . SER A 1 81 ? 1.369 -0.753 -24.855 1.00 71.25 81 SER A C 1
ATOM 666 O O . SER A 1 81 ? 1.099 -1.155 -23.722 1.00 71.25 81 SER A O 1
ATOM 668 N N . SER A 1 82 ? 2.212 -1.413 -25.651 1.00 81.06 82 SER A N 1
ATOM 669 C CA . SER A 1 82 ? 2.957 -2.595 -25.196 1.00 81.06 82 SER A CA 1
ATOM 670 C C . SER A 1 82 ? 3.927 -2.238 -24.062 1.00 81.06 82 SER A C 1
ATOM 672 O O . SER A 1 82 ? 4.426 -1.116 -24.018 1.00 81.06 82 SER A O 1
ATOM 674 N N . ASP A 1 83 ? 4.258 -3.191 -23.183 1.00 79.81 83 ASP A N 1
ATOM 675 C CA . ASP A 1 83 ? 5.258 -2.974 -22.116 1.00 79.81 83 ASP A CA 1
ATOM 676 C C . ASP A 1 83 ? 6.649 -2.635 -22.692 1.00 79.81 83 ASP A C 1
ATOM 678 O O . ASP A 1 83 ? 7.421 -1.909 -22.076 1.00 79.81 83 ASP A O 1
ATOM 682 N N . CYS A 1 84 ? 6.949 -3.078 -23.920 1.00 82.19 84 CYS A N 1
ATOM 683 C CA . CYS A 1 84 ? 8.158 -2.680 -24.644 1.00 82.19 84 CYS A CA 1
ATOM 684 C C . CYS A 1 84 ? 8.164 -1.184 -24.992 1.00 82.19 84 CYS A C 1
ATOM 686 O O . CYS A 1 84 ? 9.200 -0.530 -24.903 1.00 82.19 84 CYS A O 1
ATOM 688 N N . ALA A 1 85 ? 7.017 -0.643 -25.408 1.00 82.25 85 ALA A N 1
ATOM 689 C CA . ALA A 1 85 ? 6.888 0.760 -25.789 1.00 82.25 85 ALA A CA 1
ATOM 690 C C . ALA A 1 85 ? 6.644 1.678 -24.576 1.00 82.25 85 ALA A C 1
ATOM 692 O O . ALA A 1 85 ? 7.116 2.819 -24.560 1.00 82.25 85 ALA A O 1
ATOM 693 N N . ASP A 1 86 ? 5.944 1.188 -23.550 1.00 80.94 86 ASP A N 1
ATOM 694 C CA . ASP A 1 86 ? 5.652 1.901 -22.305 1.00 80.94 86 ASP A CA 1
ATOM 695 C C . ASP A 1 86 ? 5.825 0.991 -21.072 1.00 80.94 86 ASP A C 1
ATOM 697 O O . ASP A 1 86 ? 4.849 0.430 -20.562 1.00 80.94 86 ASP A O 1
ATOM 701 N N . PRO A 1 87 ? 7.070 0.816 -20.590 1.00 81.56 87 PRO A N 1
ATOM 702 C CA . PRO A 1 87 ? 7.350 -0.080 -19.480 1.00 81.56 87 PRO A CA 1
ATOM 703 C C . PRO A 1 87 ? 6.768 0.458 -18.178 1.00 81.56 87 PRO A C 1
ATOM 705 O O . PRO A 1 87 ? 6.957 1.619 -17.793 1.00 81.56 87 PRO A O 1
ATOM 708 N N . ARG A 1 88 ? 6.101 -0.415 -17.425 1.00 80.19 88 ARG A N 1
ATOM 709 C CA . ARG A 1 88 ? 5.538 -0.033 -16.124 1.00 80.19 88 ARG A CA 1
ATOM 710 C C . ARG A 1 88 ? 6.650 0.247 -15.110 1.00 80.19 88 ARG A C 1
ATOM 712 O O . ARG A 1 88 ? 7.423 -0.640 -14.764 1.00 80.19 88 ARG A O 1
ATOM 719 N N . LEU A 1 89 ? 6.656 1.450 -14.532 1.00 84.25 89 LEU A N 1
ATOM 720 C CA . LEU A 1 89 ? 7.625 1.837 -13.492 1.00 84.25 89 LEU A CA 1
ATOM 721 C C . LEU A 1 89 ? 7.350 1.188 -12.123 1.00 84.25 89 LEU A C 1
ATOM 723 O O . LEU A 1 89 ? 8.257 0.991 -11.327 1.00 84.25 89 LEU A O 1
ATOM 727 N N . ARG A 1 90 ? 6.088 0.860 -11.814 1.00 77.31 90 ARG A N 1
ATOM 728 C CA . ARG A 1 90 ? 5.647 0.388 -10.485 1.00 77.31 90 ARG A CA 1
ATOM 729 C C . ARG A 1 90 ? 5.144 -1.047 -10.552 1.00 77.31 90 ARG A C 1
ATOM 731 O O . ARG A 1 90 ? 3.962 -1.303 -10.325 1.00 77.31 90 ARG A O 1
ATOM 738 N N . ARG A 1 91 ? 6.021 -1.982 -10.919 1.00 81.25 91 ARG A N 1
ATOM 739 C CA . ARG A 1 91 ? 5.685 -3.405 -11.118 1.00 81.25 91 ARG A CA 1
ATOM 740 C C . ARG A 1 91 ? 5.345 -4.102 -9.799 1.00 81.25 91 ARG A C 1
ATOM 742 O O . ARG A 1 91 ? 6.141 -4.852 -9.242 1.00 81.25 91 ARG A O 1
ATOM 749 N N . GLY A 1 92 ? 4.135 -3.859 -9.317 1.00 87.44 92 GLY A N 1
ATOM 750 C CA . GLY A 1 92 ? 3.574 -4.497 -8.136 1.00 87.44 92 GLY A CA 1
ATOM 751 C C . GLY A 1 92 ? 4.026 -3.918 -6.797 1.00 87.44 92 GLY A C 1
ATOM 752 O O . GLY A 1 92 ? 3.839 -4.560 -5.771 1.00 87.44 92 GLY A O 1
ATOM 753 N N . TRP A 1 93 ? 4.656 -2.742 -6.786 1.00 91.06 93 TRP A N 1
ATOM 754 C CA . TRP A 1 93 ? 5.192 -2.173 -5.549 1.00 91.06 93 TRP A CA 1
ATOM 755 C C . TRP A 1 93 ? 4.099 -1.666 -4.605 1.00 91.06 93 TRP A C 1
ATOM 757 O O . TRP A 1 93 ? 4.272 -1.736 -3.402 1.00 91.06 93 TRP A O 1
ATOM 767 N N . SER A 1 94 ? 2.974 -1.171 -5.124 1.00 90.00 94 SER A N 1
ATOM 768 C CA . SER A 1 94 ? 1.887 -0.585 -4.323 1.00 90.00 94 SER A CA 1
ATOM 769 C C . SER A 1 94 ? 0.634 -1.475 -4.373 1.00 90.00 94 SER A C 1
ATOM 771 O O . SER A 1 94 ? 0.747 -2.689 -4.258 1.00 90.00 94 SER A O 1
ATOM 773 N N . TYR A 1 95 ? -0.551 -0.898 -4.569 1.00 86.50 95 TYR A N 1
ATOM 774 C CA . TYR A 1 95 ? -1.841 -1.600 -4.501 1.00 86.50 95 TYR A CA 1
ATOM 775 C C . TYR A 1 95 ? -2.092 -2.651 -5.591 1.00 86.50 95 TYR A C 1
ATOM 777 O O . TYR A 1 95 ? -2.942 -3.519 -5.423 1.00 86.50 95 TYR A O 1
ATOM 785 N N . PHE A 1 96 ? -1.387 -2.574 -6.720 1.00 85.69 96 PHE A N 1
ATOM 786 C CA . PHE A 1 96 ? -1.565 -3.519 -7.822 1.00 85.69 96 PHE A CA 1
ATOM 787 C C . PHE A 1 96 ? -0.624 -4.715 -7.688 1.00 85.69 96 PHE A C 1
ATOM 789 O O . PHE A 1 96 ? 0.506 -4.585 -7.229 1.00 85.69 96 PHE A O 1
ATOM 796 N N . VAL A 1 97 ? -1.076 -5.882 -8.144 1.00 87.44 97 VAL A N 1
ATOM 797 C CA . VAL A 1 97 ? -0.265 -7.104 -8.215 1.00 87.44 97 VAL A CA 1
ATOM 798 C C . VAL A 1 97 ? 0.719 -7.014 -9.389 1.00 87.44 97 VAL A C 1
ATOM 800 O O . VAL A 1 97 ? 0.496 -6.288 -10.359 1.00 87.44 97 VAL A O 1
ATOM 803 N N . LYS A 1 98 ? 1.837 -7.748 -9.312 1.00 88.31 98 LYS A N 1
ATOM 804 C CA . LYS A 1 98 ? 2.761 -7.909 -10.447 1.00 88.31 98 LYS A CA 1
ATOM 805 C C . LYS A 1 98 ? 2.023 -8.517 -11.645 1.00 88.31 98 LYS A C 1
ATOM 807 O O . LYS A 1 98 ? 1.345 -9.527 -11.489 1.00 88.31 98 LYS A O 1
ATOM 812 N N . GLU A 1 99 ? 2.232 -7.947 -12.831 1.00 85.12 99 GLU A N 1
ATOM 813 C CA . GLU A 1 99 ? 1.539 -8.343 -14.067 1.00 85.12 99 GLU A CA 1
ATOM 814 C C . GLU A 1 99 ? 1.626 -9.852 -14.333 1.00 85.12 99 GLU A C 1
ATOM 816 O O . GLU A 1 99 ? 0.602 -10.478 -14.559 1.00 85.12 99 GLU A O 1
ATOM 821 N N . GLY A 1 100 ? 2.809 -10.467 -14.208 1.00 87.88 100 GLY A N 1
ATOM 822 C CA . GLY A 1 100 ? 2.966 -11.912 -14.429 1.00 87.88 100 GLY A CA 1
ATOM 823 C C . GLY A 1 100 ? 2.060 -12.765 -13.533 1.00 87.88 100 GLY A C 1
ATOM 824 O O . GLY A 1 100 ? 1.312 -13.597 -14.032 1.00 87.88 100 GLY A O 1
ATOM 825 N N . LYS A 1 101 ? 2.031 -12.478 -12.221 1.00 87.94 101 LYS A N 1
ATOM 826 C CA . LYS A 1 101 ? 1.144 -13.176 -11.273 1.00 87.94 101 LYS A CA 1
ATOM 827 C C . LYS A 1 101 ? -0.334 -12.962 -11.607 1.00 87.94 101 LYS A C 1
ATOM 829 O O . LYS A 1 101 ? -1.137 -13.870 -11.430 1.00 87.94 101 LYS A O 1
ATOM 834 N N . TYR A 1 102 ? -0.692 -11.762 -12.066 1.00 86.31 102 TYR A N 1
ATOM 835 C CA . TYR A 1 102 ? -2.057 -11.462 -12.489 1.00 86.31 102 TYR A CA 1
ATOM 836 C C . TYR A 1 102 ? -2.440 -12.246 -13.751 1.00 86.31 102 TYR A C 1
ATOM 838 O O . TYR A 1 102 ? -3.498 -12.864 -13.777 1.00 86.31 102 TYR A O 1
ATOM 846 N N . GLN A 1 103 ? -1.563 -12.306 -14.753 1.00 87.00 103 GLN A N 1
ATOM 847 C CA . GLN A 1 103 ? -1.775 -13.095 -15.969 1.00 87.00 103 GLN A CA 1
ATOM 848 C C . GLN A 1 103 ? -1.893 -14.594 -15.674 1.00 87.00 103 GLN A C 1
ATOM 850 O O . GLN A 1 103 ? -2.747 -15.267 -16.247 1.00 87.00 103 GLN A O 1
ATOM 855 N N . ASP A 1 104 ? -1.082 -15.125 -14.760 1.00 91.50 104 ASP A N 1
ATOM 856 C CA . ASP A 1 104 ? -1.184 -16.527 -14.350 1.00 91.50 104 ASP A CA 1
ATOM 857 C C . ASP A 1 104 ? -2.503 -16.817 -13.629 1.00 91.50 104 ASP A C 1
ATOM 859 O O . ASP A 1 104 ? -3.134 -17.836 -13.899 1.00 91.50 104 ASP A O 1
ATOM 863 N N . TYR A 1 105 ? -2.969 -15.891 -12.787 1.00 88.44 105 TYR A N 1
ATOM 864 C CA . TYR A 1 105 ? -4.299 -15.967 -12.183 1.00 88.44 105 TYR A CA 1
ATOM 865 C C . TYR A 1 105 ? -5.414 -15.922 -13.240 1.00 88.44 105 TYR A C 1
ATOM 867 O O . TYR A 1 105 ? -6.344 -16.719 -13.189 1.00 88.44 105 TYR A O 1
ATOM 875 N N . LEU A 1 106 ? -5.312 -15.059 -14.254 1.00 86.31 106 LEU A N 1
ATOM 876 C CA . LEU A 1 106 ? -6.319 -14.995 -15.319 1.00 86.31 106 LEU A CA 1
ATOM 877 C C . LEU A 1 106 ? -6.451 -16.309 -16.101 1.00 86.31 106 LEU A C 1
ATOM 879 O O . LEU A 1 106 ? -7.553 -16.643 -16.526 1.00 86.31 106 LEU A O 1
ATOM 883 N N . LYS A 1 107 ? -5.365 -17.078 -16.261 1.00 90.12 107 LYS A N 1
ATOM 884 C CA . LYS A 1 107 ? -5.406 -18.401 -16.914 1.00 90.12 107 LYS A CA 1
ATOM 885 C C . LYS A 1 107 ? -6.169 -19.447 -16.096 1.00 90.12 107 LYS A C 1
ATOM 887 O O . LYS A 1 107 ? -6.663 -20.412 -16.675 1.00 90.12 107 LYS A O 1
ATOM 892 N N . THR A 1 108 ? -6.239 -19.299 -14.771 1.00 90.81 1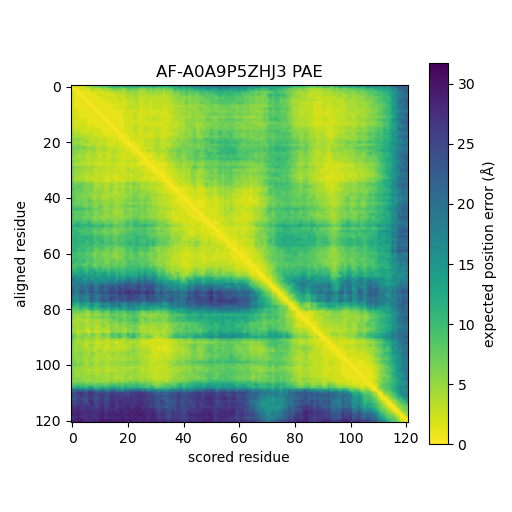08 THR A N 1
ATOM 893 C CA . THR A 1 108 ? -6.985 -20.228 -13.904 1.00 90.81 108 THR A CA 1
ATOM 894 C C . THR A 1 108 ? -8.468 -19.871 -13.815 1.00 90.81 108 THR A C 1
ATOM 896 O O . THR A 1 108 ? -9.291 -20.741 -13.523 1.00 90.81 108 THR A O 1
ATOM 899 N N . CYS A 1 109 ? -8.836 -18.620 -14.107 1.00 83.88 109 CYS A N 1
ATOM 900 C CA . CYS A 1 109 ? -10.224 -18.179 -14.157 1.00 83.88 109 CYS A CA 1
ATOM 901 C C . CYS A 1 109 ? -10.949 -18.740 -15.395 1.00 83.88 109 CYS A C 1
ATOM 903 O O . CYS A 1 109 ? -10.608 -18.423 -16.533 1.00 83.88 109 CYS A O 1
ATOM 905 N N . LYS A 1 110 ? -12.002 -19.538 -15.179 1.00 72.88 110 LYS A N 1
ATOM 906 C CA . LYS A 1 110 ? -12.930 -19.968 -16.237 1.00 72.88 110 LYS A CA 1
ATOM 907 C C . LYS A 1 110 ? -13.994 -18.888 -16.428 1.00 72.88 110 LYS A C 1
ATOM 909 O O . LYS A 1 110 ? -14.841 -18.743 -15.560 1.00 72.88 110 LYS A O 1
ATOM 914 N N . GLU A 1 111 ? -13.898 -18.166 -17.545 1.00 62.38 111 GLU A N 1
ATOM 915 C CA . GLU A 1 111 ? -14.702 -16.994 -17.935 1.00 62.38 111 GLU A CA 1
ATOM 916 C C . GLU A 1 111 ? -14.704 -15.833 -16.916 1.00 62.38 111 GLU A C 1
ATOM 918 O O . GLU A 1 111 ? -14.904 -16.019 -15.716 1.00 62.38 111 GLU A O 1
ATOM 923 N N . PRO A 1 112 ? -14.509 -14.576 -17.355 1.00 58.12 112 PRO A N 1
ATOM 924 C CA . PRO A 1 112 ? -14.780 -13.456 -16.472 1.00 58.12 112 PRO A CA 1
ATOM 925 C C . PRO A 1 112 ? -16.287 -13.437 -16.201 1.00 58.12 112 PRO A C 1
ATOM 927 O O . PRO A 1 112 ? -17.070 -13.188 -17.118 1.00 58.12 112 PRO A O 1
ATOM 930 N N . VAL A 1 113 ? -16.699 -13.668 -14.950 1.00 52.91 113 VAL A N 1
ATOM 931 C CA . VAL A 1 113 ? -18.063 -13.361 -14.501 1.00 52.91 113 VAL A CA 1
ATOM 932 C C . VAL A 1 113 ? -18.259 -11.859 -14.701 1.00 52.91 113 VAL A C 1
ATOM 934 O O . VAL A 1 113 ? -17.876 -11.039 -13.867 1.00 52.91 113 VAL A O 1
ATOM 937 N N . GLN A 1 114 ? -18.799 -11.475 -15.856 1.00 49.91 114 GLN A N 1
ATOM 938 C CA . GLN A 1 114 ? -19.273 -10.121 -16.075 1.00 49.91 114 GLN A CA 1
ATOM 939 C C . GLN A 1 114 ? -20.505 -9.952 -15.202 1.00 49.91 114 GLN A C 1
ATOM 941 O O . GLN A 1 114 ? -21.596 -10.404 -15.548 1.00 49.91 114 GLN A O 1
ATOM 946 N N . VAL A 1 115 ? -20.330 -9.284 -14.067 1.00 50.75 115 VAL A N 1
ATOM 947 C CA . VAL A 1 115 ? -21.454 -8.787 -13.280 1.00 50.75 115 VAL A CA 1
ATOM 948 C C . VAL A 1 115 ? -22.131 -7.702 -14.121 1.00 50.75 115 VAL A C 1
ATOM 950 O O . VAL A 1 115 ? -21.729 -6.539 -14.117 1.00 50.75 115 VAL A O 1
ATOM 953 N N . ARG A 1 116 ? -23.119 -8.091 -14.935 1.00 42.88 116 ARG A N 1
ATOM 954 C CA . ARG A 1 116 ? -24.025 -7.147 -15.593 1.00 42.88 116 ARG A CA 1
ATOM 955 C C . ARG A 1 116 ? -24.940 -6.580 -14.517 1.00 42.88 116 ARG A C 1
ATOM 957 O O . ARG A 1 116 ? -25.932 -7.204 -14.152 1.00 42.88 116 ARG A O 1
ATOM 964 N N . PHE A 1 117 ? -24.626 -5.385 -14.034 1.00 42.44 117 PHE A N 1
ATOM 965 C CA . PHE A 1 117 ? -25.605 -4.567 -13.333 1.00 42.44 117 PHE A CA 1
ATOM 966 C C . PHE A 1 117 ? -26.640 -4.102 -14.365 1.00 42.44 117 PHE A C 1
ATOM 968 O O . PHE A 1 117 ? -26.459 -3.088 -15.036 1.00 42.44 117 PHE A O 1
ATOM 975 N N . LEU A 1 118 ? -27.696 -4.894 -14.561 1.00 39.72 118 LEU A N 1
ATOM 976 C CA . LEU A 1 118 ? -28.902 -4.444 -15.249 1.00 39.72 118 LEU A CA 1
ATOM 977 C C . LEU A 1 118 ? -29.613 -3.466 -14.312 1.00 39.72 118 LEU A C 1
ATOM 979 O O . LEU A 1 118 ? -30.465 -3.852 -13.517 1.00 39.72 118 LEU A O 1
ATOM 983 N N . LEU A 1 119 ? -29.222 -2.196 -14.373 1.00 37.44 119 LEU A N 1
ATOM 984 C CA . LEU A 1 119 ? -30.049 -1.117 -13.854 1.00 37.44 119 LEU A CA 1
ATOM 985 C C . LEU A 1 119 ? -31.216 -0.957 -14.831 1.00 37.44 119 LEU A C 1
ATOM 987 O O . LEU A 1 119 ? -31.082 -0.315 -15.869 1.00 37.44 119 LEU A O 1
ATOM 991 N N . HIS A 1 120 ? -32.339 -1.606 -14.524 1.00 39.06 120 HIS A N 1
ATOM 992 C CA . HIS A 1 120 ? -33.627 -1.186 -15.058 1.00 39.06 120 HIS A CA 1
ATOM 993 C C . HIS A 1 120 ? -33.992 0.135 -14.376 1.00 39.06 120 HIS A C 1
ATOM 995 O O . HIS A 1 120 ? -34.444 0.143 -13.232 1.00 39.06 120 HIS A O 1
ATOM 1001 N N . LEU A 1 121 ? -33.716 1.232 -15.077 1.00 37.59 121 LEU A N 1
ATOM 1002 C CA . LEU A 1 121 ? -34.409 2.506 -14.919 1.00 37.59 121 LEU A CA 1
ATOM 1003 C C . LEU A 1 121 ? -35.397 2.643 -16.076 1.00 37.59 121 LEU A C 1
ATOM 1005 O O . LEU A 1 121 ? -34.997 2.290 -17.212 1.00 37.59 121 LEU A O 1
#

pLDDT: mean 81.91, std 15.15, range [37.44, 95.0]

Mean predicted aligned error: 9.1 Å

Sequence (121 aa):
FMRMMWEWRHLHFLKCSGRMNDPEGPASTGQGELAFKCPACPHPEINLPPDWEKAPLQMFWLYTLFIGIDANFQLKRKDVSSDCADPRLRRGWSYFVKEGKYQDYLKTCKEPVQVRFLLHL

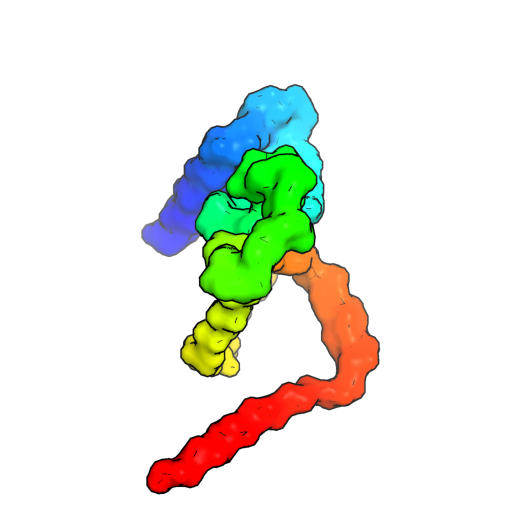Secondary structure (DSSP, 8-state):
-HHHHHHHHHHHHHHHTTGGG-TT-GGG--TTTTPPPPTTS--TTTTS-TTGGGS-GGGGGGG-------------------TTTS--SSSSSSSSPPHHHHHHHHHH-SS----------

Solvent-accessible surface area (backbone atoms only — not comparable to full-atom values): 8101 Å² total; per-residue (Å²): 112,68,65,60,54,51,52,50,53,50,53,51,48,37,54,76,69,51,34,69,73,39,92,78,35,61,83,64,63,46,76,40,70,67,45,76,80,63,84,86,51,69,35,84,91,74,79,45,62,98,58,58,89,73,50,56,80,91,55,46,71,81,63,53,76,82,83,83,77,82,79,84,71,84,80,72,83,86,78,73,78,51,57,89,81,51,63,75,88,68,74,9,23,30,92,50,73,37,64,68,64,49,54,56,51,53,71,72,54,82,69,83,83,73,83,74,79,78,77,86,122